Protein AF-A0A146FCX1-F1 (afdb_monomer_lite)

InterPro domains:
  IPR019013 Vacuolar ATPase assembly integral membrane protein Vma21 [MF_03058] (35-108)
  IPR019013 Vacuolar ATPase assembly integral membrane protein Vma21 [PF09446] (38-90)
  IPR019013 Vacuolar ATPase assembly integral membrane protein Vma21 [PTHR31792] (36-107)

Sequence (129 aa):
MATRRSAEKSPSPKEAVAPSGSPKPSDSDVTPAVPTNVIMKLLGFSFAMVVIPIGMYFVTVDFGASPTVGGIVAAIMANVVLVAYIYVAWKDDQAEREADAKYKEKKAHHDFLKAYYYANNKADNTQPE

Structure (mmCIF, N/CA/C/O backbone):
data_AF-A0A146FCX1-F1
#
_entry.id   AF-A0A146FCX1-F1
#
loop_
_atom_site.group_PDB
_atom_site.id
_atom_site.type_symbol
_atom_site.label_atom_id
_atom_site.label_alt_id
_atom_site.label_comp_id
_atom_site.label_asym_id
_atom_site.label_entity_id
_atom_site.label_seq_id
_atom_site.pdbx_PDB_ins_code
_atom_site.Cartn_x
_atom_site.Cartn_y
_atom_site.Cartn_z
_atom_site.occupancy
_atom_site.B_iso_or_equiv
_atom_site.auth_seq_id
_atom_site.auth_comp_id
_atom_site.auth_asym_id
_atom_site.auth_atom_id
_atom_site.pdbx_PDB_model_num
ATOM 1 N N . MET A 1 1 ? 49.258 2.912 44.563 1.00 46.22 1 MET A N 1
ATOM 2 C CA . MET A 1 1 ? 48.770 1.570 44.181 1.00 46.22 1 MET A CA 1
ATOM 3 C C . MET A 1 1 ? 48.697 0.694 45.421 1.00 46.22 1 MET A C 1
ATOM 5 O O . MET A 1 1 ? 49.742 0.456 46.004 1.00 46.22 1 MET A O 1
ATOM 9 N N . ALA A 1 2 ? 47.498 0.266 45.827 1.00 43.72 2 ALA A N 1
ATOM 10 C CA . ALA A 1 2 ? 47.262 -0.918 46.666 1.00 43.72 2 ALA A CA 1
ATOM 11 C C . ALA A 1 2 ? 45.744 -1.124 46.829 1.00 43.72 2 ALA A C 1
ATOM 13 O O . ALA A 1 2 ? 45.081 -0.404 47.571 1.00 43.72 2 ALA A O 1
ATOM 14 N N . THR A 1 3 ? 45.208 -2.101 46.103 1.00 45.72 3 THR A N 1
ATOM 15 C CA . THR A 1 3 ? 43.834 -2.608 46.203 1.00 45.72 3 THR A CA 1
ATOM 16 C C . THR A 1 3 ? 43.653 -3.369 47.520 1.00 45.72 3 THR A C 1
ATOM 18 O O . THR A 1 3 ? 44.512 -4.169 47.886 1.00 45.72 3 THR A O 1
ATOM 21 N N . ARG A 1 4 ? 42.533 -3.163 48.229 1.00 51.81 4 ARG A N 1
ATOM 22 C CA . ARG A 1 4 ? 42.117 -4.007 49.365 1.00 51.81 4 ARG A CA 1
ATOM 23 C C . ARG A 1 4 ? 40.610 -4.258 49.362 1.00 51.81 4 ARG A C 1
ATOM 25 O O . ARG A 1 4 ? 39.847 -3.303 49.501 1.00 51.81 4 ARG A O 1
ATOM 32 N N . ARG A 1 5 ? 40.241 -5.543 49.285 1.00 46.09 5 ARG A N 1
ATOM 33 C CA . ARG A 1 5 ? 39.112 -6.264 49.933 1.00 46.09 5 ARG A CA 1
ATOM 34 C C . ARG A 1 5 ? 38.843 -7.518 49.094 1.00 46.09 5 ARG A C 1
ATOM 36 O O . ARG A 1 5 ? 38.581 -7.392 47.909 1.00 46.09 5 ARG A O 1
ATOM 43 N N . SER A 1 6 ? 39.184 -8.717 49.557 1.00 39.50 6 SER A N 1
ATOM 44 C CA . SER A 1 6 ? 38.583 -9.546 50.623 1.00 39.50 6 SER A CA 1
ATOM 45 C C . SER A 1 6 ? 37.799 -10.688 49.980 1.00 39.50 6 SER A C 1
ATOM 47 O O . SER A 1 6 ? 37.027 -10.480 49.053 1.00 39.50 6 SER A O 1
ATOM 49 N N . ALA A 1 7 ? 38.084 -11.892 50.461 1.00 49.22 7 ALA A N 1
ATOM 50 C CA . ALA A 1 7 ? 37.517 -13.156 50.030 1.00 49.22 7 ALA A CA 1
ATOM 51 C C . ALA A 1 7 ? 36.088 -13.368 50.552 1.00 49.22 7 ALA A C 1
ATOM 53 O O . ALA A 1 7 ? 35.828 -13.046 51.703 1.00 49.22 7 ALA A O 1
ATOM 54 N N . GLU A 1 8 ? 35.239 -14.012 49.746 1.00 44.62 8 GLU A N 1
ATOM 55 C CA . GLU A 1 8 ? 34.141 -14.904 50.167 1.00 44.62 8 GLU A CA 1
ATOM 56 C C . GLU A 1 8 ? 33.724 -15.725 48.931 1.00 44.62 8 GLU A C 1
ATOM 58 O O . GLU A 1 8 ? 33.292 -15.189 47.918 1.00 44.62 8 GLU A O 1
ATOM 63 N N . LYS A 1 9 ? 34.202 -16.967 48.816 1.00 37.12 9 LYS A N 1
ATOM 64 C CA . LYS A 1 9 ? 33.527 -18.206 49.239 1.00 37.12 9 LYS A CA 1
ATOM 65 C C . LYS A 1 9 ? 32.228 -18.477 48.467 1.00 37.12 9 LYS A C 1
ATOM 67 O O . LYS A 1 9 ? 31.134 -18.159 48.908 1.00 37.12 9 LYS A O 1
ATOM 72 N N . SER A 1 10 ? 32.379 -19.157 47.333 1.00 45.50 10 SER A N 1
ATOM 73 C CA . SER A 1 10 ? 31.298 -19.872 46.653 1.00 45.50 10 SER A CA 1
ATOM 74 C C . SER A 1 10 ? 30.806 -21.050 47.502 1.00 45.50 10 SER A C 1
ATOM 76 O O . SER A 1 10 ? 31.622 -21.754 48.106 1.00 45.50 10 SER A O 1
ATOM 78 N N . PRO A 1 11 ? 29.503 -21.347 47.449 1.00 45.25 11 PRO A N 1
ATOM 79 C CA . PRO A 1 11 ? 29.084 -22.738 47.418 1.00 45.25 11 PRO A CA 1
ATOM 80 C C . PRO A 1 11 ? 28.122 -22.998 46.251 1.00 45.25 11 PRO A C 1
ATOM 82 O O . PRO A 1 11 ? 27.081 -22.360 46.117 1.00 45.25 11 PRO A O 1
ATOM 85 N N . SER A 1 12 ? 28.482 -23.976 45.416 1.00 46.84 12 SER A N 1
ATOM 86 C CA . SER A 1 12 ? 27.544 -24.677 44.534 1.00 46.84 12 SER A CA 1
ATOM 87 C C . SER A 1 12 ? 26.484 -25.398 45.366 1.00 46.84 12 SER A C 1
ATOM 89 O O . SER A 1 12 ? 26.855 -26.107 46.302 1.00 46.84 12 SER A O 1
ATOM 91 N N . PRO A 1 13 ? 25.208 -25.362 44.963 1.00 46.88 13 PRO A N 1
ATOM 92 C CA . PRO A 1 13 ? 24.234 -26.352 45.375 1.00 46.88 13 PRO A CA 1
ATOM 93 C C . PRO A 1 13 ? 23.886 -27.234 44.170 1.00 46.88 13 PRO A C 1
ATOM 95 O O . PRO A 1 13 ? 23.053 -26.878 43.337 1.00 46.88 13 PRO A O 1
ATOM 98 N N . LYS A 1 14 ? 24.532 -28.399 44.077 1.00 45.78 14 LYS A N 1
ATOM 99 C CA . LYS A 1 14 ? 23.921 -29.560 43.426 1.00 45.78 14 LYS A CA 1
ATOM 100 C C . LYS A 1 14 ? 23.327 -30.445 44.522 1.00 45.78 14 LYS A C 1
ATOM 102 O O . LYS A 1 14 ? 24.014 -30.771 45.481 1.00 45.78 14 LYS A O 1
ATOM 107 N N . GLU A 1 15 ? 22.061 -30.794 44.313 1.00 45.25 15 GLU A N 1
ATOM 108 C CA . GLU A 1 15 ? 21.338 -31.936 44.886 1.00 45.25 15 GLU A CA 1
ATOM 109 C C . GLU A 1 15 ? 20.943 -31.893 46.371 1.00 45.25 15 GLU A C 1
ATOM 111 O O . GLU A 1 15 ? 21.588 -32.454 47.249 1.00 45.25 15 GLU A O 1
ATOM 116 N N . ALA A 1 16 ? 19.736 -31.369 46.604 1.00 42.72 16 ALA A N 1
ATOM 117 C CA . ALA A 1 16 ? 18.787 -31.974 47.534 1.00 42.72 16 ALA A CA 1
ATOM 118 C C . ALA A 1 16 ? 17.462 -32.183 46.778 1.00 42.72 16 ALA A C 1
ATOM 120 O O . ALA A 1 16 ? 16.742 -31.233 46.479 1.00 42.72 16 ALA A O 1
ATOM 121 N N . VAL A 1 17 ? 17.198 -33.429 46.382 1.00 48.09 17 VAL A N 1
ATOM 122 C CA . VAL A 1 17 ? 15.997 -33.861 45.653 1.00 48.09 17 VAL A CA 1
ATOM 123 C C . VAL A 1 17 ? 14.972 -34.422 46.641 1.00 48.09 17 VAL A C 1
ATOM 125 O O . VAL A 1 17 ? 15.338 -35.262 47.458 1.00 48.09 17 VAL A O 1
ATOM 128 N N . ALA A 1 18 ? 13.708 -34.001 46.471 1.00 45.38 18 ALA A N 1
ATOM 129 C CA . ALA A 1 18 ? 12.437 -34.751 46.595 1.00 45.38 18 ALA A CA 1
ATOM 130 C C . ALA A 1 18 ? 11.360 -34.010 47.423 1.00 45.38 18 ALA A C 1
ATOM 132 O O . ALA A 1 18 ? 11.693 -33.321 48.382 1.00 45.38 18 ALA A O 1
ATOM 133 N N . PRO A 1 19 ? 10.060 -34.284 47.200 1.00 53.03 19 PRO A N 1
ATOM 134 C CA . PRO A 1 19 ? 9.321 -34.309 45.935 1.00 53.03 19 PRO A CA 1
ATOM 135 C C . PRO A 1 19 ? 8.021 -33.463 46.049 1.00 53.03 19 PRO A C 1
ATOM 137 O O . PRO A 1 19 ? 7.726 -32.893 47.092 1.00 53.03 19 PRO A O 1
ATOM 140 N N . SER A 1 20 ? 7.189 -33.486 45.004 1.00 46.19 20 SER A N 1
ATOM 141 C CA . SER A 1 20 ? 5.788 -33.021 44.971 1.00 46.19 20 SER A CA 1
ATOM 142 C C . SER A 1 20 ? 5.549 -31.568 44.563 1.00 46.19 20 SER A C 1
ATOM 144 O O . SER A 1 20 ? 6.006 -30.613 45.180 1.00 46.19 20 SER A O 1
ATOM 146 N N . GLY A 1 21 ? 4.731 -31.448 43.520 1.00 40.78 21 GLY A N 1
ATOM 147 C CA . GLY A 1 21 ? 4.258 -30.197 42.963 1.00 40.78 21 GLY A CA 1
ATOM 148 C C . GLY A 1 21 ? 4.854 -29.933 41.595 1.00 40.78 21 GLY A C 1
ATOM 149 O O . GLY A 1 21 ? 5.480 -28.901 41.401 1.00 40.78 21 GLY A O 1
ATOM 150 N N . SER A 1 22 ? 4.649 -30.837 40.631 1.00 55.12 22 SER A N 1
ATOM 151 C CA . SER A 1 22 ? 4.612 -30.414 39.232 1.00 55.12 22 SER A CA 1
ATOM 152 C C . SER A 1 22 ? 3.695 -29.186 39.168 1.00 55.12 22 SER A C 1
ATOM 154 O O . SER A 1 22 ? 2.499 -29.337 39.447 1.00 55.12 22 SER A O 1
ATOM 156 N N . PRO A 1 23 ? 4.181 -27.972 38.840 1.00 52.53 23 PRO A N 1
ATOM 157 C CA . PRO A 1 23 ? 3.265 -26.981 38.324 1.00 52.53 23 PRO A CA 1
ATOM 158 C C . PRO A 1 23 ? 2.713 -27.644 37.067 1.00 52.53 23 PRO A C 1
ATOM 160 O O . PRO A 1 23 ? 3.481 -28.155 36.246 1.00 52.53 23 PRO A O 1
ATOM 163 N N . LYS A 1 24 ? 1.383 -27.735 36.976 1.00 56.16 24 LYS A N 1
ATOM 164 C CA . LYS A 1 24 ? 0.681 -28.085 35.738 1.00 56.16 24 LYS A CA 1
ATOM 165 C C . LYS A 1 24 ? 1.438 -27.477 34.552 1.00 56.16 24 LYS A C 1
ATOM 167 O O . LYS A 1 24 ? 1.928 -26.357 34.720 1.00 56.16 24 LYS A O 1
ATOM 172 N N . PRO A 1 25 ? 1.508 -28.147 33.386 1.00 54.91 25 PRO A N 1
ATOM 173 C CA . PRO A 1 25 ? 1.923 -27.460 32.174 1.00 54.91 25 PRO A CA 1
ATOM 174 C C . PRO A 1 25 ? 1.041 -26.218 32.088 1.00 54.91 25 PRO A C 1
ATOM 176 O O . PRO A 1 25 ? -0.174 -26.313 31.938 1.00 54.91 25 PRO A O 1
ATOM 179 N N . SER A 1 26 ? 1.631 -25.062 32.376 1.00 60.41 26 SER A N 1
ATOM 180 C CA . SER A 1 26 ? 0.994 -23.786 32.160 1.00 60.41 26 SER A CA 1
ATOM 181 C C . SER A 1 26 ? 0.842 -23.750 30.660 1.00 60.41 26 SER A C 1
ATOM 183 O O . SER A 1 26 ? 1.855 -23.639 29.960 1.00 60.41 26 SER A O 1
ATOM 185 N N . ASP A 1 27 ? -0.387 -23.984 30.198 1.00 61.22 27 ASP A N 1
ATOM 186 C CA . ASP A 1 27 ? -0.760 -23.826 28.806 1.00 61.22 27 ASP A CA 1
ATOM 187 C C . ASP A 1 27 ? -0.130 -22.521 28.354 1.00 61.22 27 ASP A C 1
ATOM 189 O O . ASP A 1 27 ? -0.437 -21.434 28.851 1.00 61.22 27 ASP A O 1
ATOM 193 N N . SER A 1 28 ? 0.881 -22.672 27.505 1.00 58.69 28 SER A N 1
ATOM 194 C CA . SER A 1 28 ? 1.531 -21.563 26.843 1.00 58.69 28 SER A CA 1
ATOM 195 C C . SER A 1 28 ? 0.516 -21.123 25.813 1.00 58.69 28 SER A C 1
ATOM 197 O O . SER A 1 28 ? 0.569 -21.544 24.660 1.00 58.69 28 SER A O 1
ATOM 199 N N . ASP A 1 29 ? -0.489 -20.386 26.277 1.00 63.03 29 ASP A N 1
ATOM 200 C CA . ASP A 1 29 ? -1.492 -19.790 25.424 1.00 63.03 29 ASP A CA 1
ATOM 201 C C . ASP A 1 29 ? -0.790 -18.698 24.617 1.00 63.03 29 ASP A C 1
ATOM 203 O O . ASP A 1 29 ? -0.682 -17.537 25.006 1.00 63.03 29 ASP A O 1
ATOM 207 N N . VAL A 1 30 ? -0.199 -19.143 23.511 1.00 64.25 30 VAL A N 1
ATOM 208 C CA . VAL A 1 30 ? 0.464 -18.336 22.491 1.00 64.25 30 VAL A CA 1
ATOM 209 C C . VAL A 1 30 ? -0.547 -17.831 21.470 1.00 64.25 30 VAL A C 1
ATOM 211 O O . VAL A 1 30 ? -0.165 -17.506 20.341 1.00 64.25 30 VAL A O 1
ATOM 214 N N . THR A 1 31 ? -1.836 -17.770 21.835 1.00 66.94 31 THR A N 1
ATOM 215 C CA . THR A 1 31 ? -2.828 -17.082 21.015 1.00 66.94 31 THR A CA 1
ATOM 216 C C . THR A 1 31 ? -2.266 -15.700 20.683 1.00 66.94 31 THR A C 1
ATOM 218 O O . THR A 1 31 ? -1.858 -14.978 21.598 1.00 66.94 31 THR A O 1
ATOM 221 N N . PRO A 1 32 ? -2.146 -15.342 19.389 1.00 65.06 32 PRO A N 1
ATOM 222 C CA . PRO A 1 32 ? -1.434 -14.139 18.996 1.00 65.06 32 PRO A CA 1
ATOM 223 C C . PRO A 1 32 ? -2.019 -12.922 19.713 1.00 65.06 32 PRO A C 1
ATOM 225 O O . PRO A 1 32 ? -3.152 -12.527 19.457 1.00 65.06 32 PRO A O 1
ATOM 228 N N . ALA A 1 33 ? -1.229 -12.306 20.596 1.00 72.88 33 ALA A N 1
ATOM 229 C CA . ALA A 1 33 ? -1.610 -11.073 21.290 1.00 72.88 33 ALA A CA 1
ATOM 230 C C . ALA A 1 33 ? -1.824 -9.897 20.314 1.00 72.88 33 ALA A C 1
ATOM 232 O O . ALA A 1 33 ? -2.365 -8.857 20.681 1.00 72.88 33 ALA A O 1
ATOM 233 N N . VAL A 1 34 ? -1.390 -10.066 19.062 1.00 75.12 34 VAL A N 1
ATOM 234 C CA . VAL A 1 34 ? -1.539 -9.107 17.971 1.00 75.12 34 VAL A CA 1
ATOM 235 C C . VAL A 1 34 ? -2.749 -9.497 17.111 1.00 75.12 34 VAL A C 1
ATOM 237 O O . VAL A 1 34 ? -2.794 -10.629 16.623 1.00 75.12 34 VAL A O 1
ATOM 240 N N . PRO A 1 35 ? -3.713 -8.588 16.873 1.00 83.38 35 PRO A N 1
ATOM 241 C CA . PRO A 1 35 ? -4.906 -8.889 16.085 1.00 83.38 35 PRO A CA 1
ATOM 242 C C . PRO A 1 35 ? -4.568 -9.425 14.685 1.00 83.38 35 PRO A C 1
ATOM 244 O O . PRO A 1 35 ? -3.769 -8.832 13.958 1.00 83.38 35 PRO A O 1
ATOM 247 N N . THR A 1 36 ? -5.227 -10.506 14.252 1.00 84.75 36 THR A N 1
ATOM 248 C CA . THR A 1 36 ? -4.967 -11.162 12.951 1.00 84.75 36 THR A CA 1
ATOM 249 C C . THR A 1 36 ? -5.119 -10.218 11.752 1.00 84.75 36 THR A C 1
ATOM 251 O O . THR A 1 36 ? -4.396 -10.347 10.766 1.00 84.75 36 THR A O 1
ATOM 254 N N . ASN A 1 37 ? -6.004 -9.220 11.845 1.00 86.25 37 ASN A N 1
ATOM 255 C CA . ASN A 1 37 ? -6.167 -8.186 10.817 1.00 86.25 37 ASN A CA 1
ATOM 256 C C . ASN A 1 37 ? -4.868 -7.389 10.591 1.00 86.25 37 ASN A C 1
ATOM 258 O O . ASN A 1 37 ? -4.480 -7.118 9.455 1.00 86.25 37 ASN A O 1
ATOM 262 N N . VAL A 1 38 ? -4.153 -7.066 11.672 1.00 88.25 38 VAL A N 1
ATOM 263 C CA . VAL A 1 38 ? -2.864 -6.368 11.602 1.00 88.25 38 VAL A CA 1
ATOM 264 C C . VAL A 1 38 ? -1.822 -7.262 10.936 1.00 88.25 38 VAL A C 1
ATOM 266 O O . VAL A 1 38 ? -1.111 -6.811 10.043 1.00 88.25 38 VAL A O 1
ATOM 269 N N . ILE A 1 39 ? -1.778 -8.546 11.301 1.00 89.38 39 ILE A N 1
ATOM 270 C CA . ILE A 1 39 ? -0.835 -9.516 10.722 1.00 89.38 39 ILE A CA 1
ATOM 271 C C . ILE A 1 39 ? -1.007 -9.604 9.199 1.00 89.38 39 ILE A C 1
ATOM 273 O O . ILE A 1 39 ? -0.022 -9.524 8.466 1.00 89.38 39 ILE A O 1
ATOM 277 N N . MET A 1 40 ? -2.246 -9.698 8.709 1.00 90.50 40 MET A N 1
ATOM 278 C CA . MET A 1 40 ? -2.523 -9.762 7.268 1.00 90.50 40 MET A CA 1
ATOM 279 C C . MET A 1 40 ? -2.109 -8.481 6.532 1.00 90.50 40 MET A C 1
ATOM 281 O O . MET A 1 40 ? -1.591 -8.556 5.418 1.00 90.50 40 MET A O 1
ATOM 285 N N . LYS A 1 41 ? -2.278 -7.308 7.153 1.00 89.00 41 LYS A N 1
ATOM 286 C CA . LYS A 1 41 ? -1.837 -6.024 6.583 1.00 89.00 41 LYS A CA 1
ATOM 287 C C . LYS A 1 41 ? -0.322 -5.911 6.516 1.00 89.00 41 LYS A C 1
ATOM 289 O O . LYS A 1 41 ? 0.201 -5.497 5.485 1.00 89.00 41 LYS A O 1
ATOM 294 N N . LEU A 1 42 ? 0.376 -6.305 7.581 1.00 90.44 42 LEU A N 1
ATOM 295 C CA . LEU A 1 42 ? 1.837 -6.310 7.603 1.00 90.44 42 LEU A CA 1
ATOM 296 C C . LEU A 1 42 ? 2.386 -7.252 6.529 1.00 90.44 42 LEU A C 1
ATOM 298 O O . LEU A 1 42 ? 3.223 -6.838 5.732 1.00 90.44 42 LEU A O 1
ATOM 302 N N . LEU A 1 43 ? 1.847 -8.471 6.440 1.00 92.50 43 LEU A N 1
ATOM 303 C CA . LEU A 1 43 ? 2.233 -9.446 5.420 1.00 92.50 43 LEU A CA 1
ATOM 304 C C . LEU A 1 43 ? 1.984 -8.913 4.000 1.00 92.50 43 LEU A C 1
ATOM 306 O O . LEU A 1 43 ? 2.877 -8.960 3.152 1.00 92.50 43 LEU A O 1
ATOM 310 N N . GLY A 1 44 ? 0.786 -8.378 3.747 1.00 92.94 44 GLY A N 1
ATOM 311 C CA . GLY A 1 44 ? 0.418 -7.822 2.446 1.00 92.94 44 GLY A CA 1
ATOM 312 C C . GLY A 1 44 ? 1.301 -6.641 2.048 1.00 92.94 44 GLY A C 1
ATOM 313 O O . GLY A 1 44 ? 1.734 -6.556 0.901 1.00 92.94 44 GLY A O 1
ATOM 314 N N . PHE A 1 45 ? 1.633 -5.765 2.997 1.00 92.31 45 PHE A N 1
ATOM 315 C CA . PHE A 1 45 ? 2.495 -4.621 2.734 1.00 92.31 45 PHE A CA 1
ATOM 316 C C . PHE A 1 45 ? 3.949 -5.027 2.482 1.00 92.31 45 PHE A C 1
ATOM 318 O O . PHE A 1 45 ? 4.567 -4.530 1.541 1.00 92.31 45 PHE A O 1
ATOM 325 N N . SER A 1 46 ? 4.482 -5.975 3.258 1.00 93.25 46 SER A N 1
ATOM 326 C CA . SER A 1 46 ? 5.816 -6.537 3.020 1.00 93.25 46 SER A CA 1
ATOM 327 C C . SER A 1 46 ? 5.921 -7.164 1.633 1.00 93.25 46 SER A C 1
ATOM 329 O O . SER A 1 46 ? 6.895 -6.925 0.920 1.00 93.25 46 SER A O 1
ATOM 331 N N . PHE A 1 47 ? 4.899 -7.912 1.216 1.00 95.81 47 PHE A N 1
ATOM 332 C CA . PHE A 1 47 ? 4.853 -8.478 -0.126 1.00 95.81 47 PHE A CA 1
ATOM 333 C C . PHE A 1 47 ? 4.770 -7.388 -1.200 1.00 95.81 47 PHE A C 1
ATOM 335 O O . PHE A 1 47 ? 5.535 -7.414 -2.162 1.00 95.81 47 PHE A O 1
ATOM 342 N N . ALA A 1 48 ? 3.899 -6.393 -1.019 1.00 94.88 48 ALA A N 1
ATOM 343 C CA . ALA A 1 48 ? 3.728 -5.289 -1.960 1.00 94.88 48 ALA A CA 1
ATOM 344 C C . ALA A 1 48 ? 5.026 -4.493 -2.177 1.00 94.88 48 ALA A C 1
ATOM 346 O O . ALA A 1 48 ? 5.361 -4.177 -3.318 1.00 94.88 48 ALA A O 1
ATOM 347 N N . MET A 1 49 ? 5.780 -4.223 -1.107 1.00 94.31 49 MET A N 1
ATOM 348 C CA . MET A 1 49 ? 7.057 -3.497 -1.152 1.00 94.31 49 MET A CA 1
ATOM 349 C C . MET A 1 49 ? 8.115 -4.196 -2.012 1.00 94.31 49 MET A C 1
ATOM 351 O O . MET A 1 49 ? 8.931 -3.533 -2.646 1.00 94.31 49 MET A O 1
ATOM 355 N N . VAL A 1 50 ? 8.090 -5.529 -2.062 1.00 94.56 50 VAL A N 1
ATOM 356 C CA . VAL A 1 50 ? 9.015 -6.321 -2.880 1.00 94.56 50 VAL A CA 1
ATOM 357 C C . VAL A 1 50 ? 8.459 -6.491 -4.290 1.00 94.56 50 VAL A C 1
ATOM 359 O O . VAL A 1 50 ? 9.135 -6.196 -5.270 1.00 94.56 50 VAL A O 1
ATOM 362 N N . VAL A 1 51 ? 7.212 -6.938 -4.414 1.00 96.75 51 VAL A N 1
ATOM 363 C CA . VAL A 1 51 ? 6.663 -7.388 -5.696 1.00 96.75 51 VAL A CA 1
ATOM 364 C C . VAL A 1 51 ? 6.300 -6.242 -6.622 1.00 96.75 51 VAL A C 1
ATOM 366 O O . VAL A 1 51 ? 6.524 -6.363 -7.821 1.00 96.75 51 VAL A O 1
ATOM 369 N N . ILE A 1 52 ? 5.779 -5.124 -6.115 1.00 96.38 52 ILE A N 1
ATOM 370 C CA . ILE A 1 52 ? 5.336 -4.031 -6.988 1.00 96.38 52 ILE A CA 1
ATOM 371 C C . ILE A 1 52 ? 6.534 -3.315 -7.639 1.00 96.38 52 ILE A C 1
ATOM 373 O O . ILE A 1 52 ? 6.554 -3.232 -8.867 1.00 96.38 52 ILE A O 1
ATOM 377 N N . PRO A 1 53 ? 7.563 -2.841 -6.905 1.00 95.69 53 PRO A N 1
ATOM 378 C CA . PRO A 1 53 ? 8.695 -2.154 -7.528 1.00 95.69 53 PRO A CA 1
ATOM 379 C C . PRO A 1 53 ? 9.535 -3.085 -8.411 1.00 95.69 53 PRO A C 1
ATOM 381 O O . PRO A 1 53 ? 9.902 -2.710 -9.523 1.00 95.69 53 PRO A O 1
ATOM 384 N N . ILE A 1 54 ? 9.800 -4.315 -7.951 1.00 95.62 54 ILE A N 1
ATOM 385 C CA . ILE A 1 54 ? 10.588 -5.298 -8.715 1.00 95.62 54 ILE A CA 1
ATOM 386 C C . ILE A 1 54 ? 9.796 -5.800 -9.924 1.00 95.62 54 ILE A C 1
ATOM 388 O O . ILE A 1 54 ? 10.335 -5.888 -11.025 1.00 95.62 54 ILE A O 1
ATOM 392 N N . GLY A 1 55 ? 8.508 -6.089 -9.748 1.00 95.31 55 GLY A N 1
ATOM 393 C CA . GLY A 1 55 ? 7.628 -6.482 -10.842 1.00 95.31 55 GLY A CA 1
ATOM 394 C C . GLY A 1 55 ? 7.564 -5.396 -11.908 1.00 95.31 55 GLY A C 1
ATOM 395 O O . GLY A 1 55 ? 7.758 -5.686 -13.087 1.00 95.31 55 GLY A O 1
ATOM 396 N N . MET A 1 56 ? 7.399 -4.134 -11.503 1.00 95.62 56 MET A N 1
ATOM 397 C CA . MET A 1 56 ? 7.339 -3.035 -12.461 1.00 95.62 56 MET A CA 1
ATOM 398 C C . MET A 1 56 ? 8.672 -2.802 -13.179 1.00 95.62 56 MET A C 1
ATOM 400 O O . MET A 1 56 ? 8.662 -2.445 -14.357 1.00 95.62 56 MET A O 1
ATOM 404 N N . TYR A 1 57 ? 9.809 -3.047 -12.522 1.00 95.56 57 TYR A N 1
ATOM 405 C CA . TYR A 1 57 ? 11.114 -3.033 -13.186 1.00 95.56 57 TYR A CA 1
ATOM 406 C C . TYR A 1 57 ? 11.149 -4.019 -14.360 1.00 95.56 57 TYR A C 1
ATOM 408 O O . TYR A 1 57 ? 11.425 -3.615 -15.490 1.00 95.56 57 TYR A O 1
ATOM 416 N N . PHE A 1 58 ? 10.830 -5.293 -14.110 1.00 94.88 58 PHE A N 1
ATOM 417 C CA . PHE A 1 58 ? 10.906 -6.324 -15.147 1.00 94.88 58 PHE A CA 1
ATOM 418 C C . PHE A 1 58 ? 9.886 -6.105 -16.253 1.00 94.88 58 PHE A C 1
ATOM 420 O O . PHE A 1 58 ? 10.249 -6.209 -17.418 1.00 94.88 58 PHE A O 1
ATOM 427 N N . VAL A 1 59 ? 8.658 -5.718 -15.902 1.00 95.56 59 VAL A N 1
ATOM 428 C CA . VAL A 1 59 ? 7.636 -5.335 -16.884 1.00 95.56 59 VAL A CA 1
ATOM 429 C C . VAL A 1 59 ? 8.162 -4.213 -17.783 1.00 95.56 59 VAL A C 1
ATOM 431 O O . VAL A 1 59 ? 8.088 -4.309 -19.001 1.00 95.56 59 VAL A O 1
ATOM 434 N N . THR A 1 60 ? 8.758 -3.169 -17.204 1.00 95.06 60 THR A N 1
ATOM 435 C CA . THR A 1 60 ? 9.288 -2.029 -17.970 1.00 95.06 60 THR A CA 1
ATOM 436 C C . THR A 1 60 ? 10.432 -2.436 -18.904 1.00 95.06 60 THR A C 1
ATOM 438 O O . THR A 1 60 ? 10.480 -1.977 -20.045 1.00 95.06 60 THR A O 1
ATOM 441 N N . VAL A 1 61 ? 11.341 -3.305 -18.451 1.00 93.81 61 VAL A N 1
ATOM 442 C CA . VAL A 1 61 ? 12.456 -3.806 -19.275 1.00 93.81 61 VAL A CA 1
ATOM 443 C C . VAL A 1 61 ? 11.968 -4.737 -20.390 1.00 93.81 61 VAL A C 1
ATOM 445 O O . VAL A 1 61 ? 12.475 -4.650 -21.506 1.00 93.81 61 VAL A O 1
ATOM 448 N N . ASP A 1 62 ? 10.965 -5.577 -20.126 1.00 93.25 62 ASP A N 1
ATOM 449 C CA . ASP A 1 62 ? 10.365 -6.478 -21.122 1.00 93.25 62 ASP A CA 1
ATOM 450 C C . ASP A 1 62 ? 9.683 -5.701 -22.263 1.00 93.25 62 ASP A C 1
ATOM 452 O O . ASP A 1 62 ? 9.750 -6.088 -23.427 1.00 93.25 62 ASP A O 1
ATOM 456 N N . PHE A 1 63 ? 9.150 -4.510 -21.964 1.00 92.62 63 PHE A N 1
ATOM 457 C CA . PHE A 1 63 ? 8.663 -3.559 -22.971 1.00 92.62 63 PHE A CA 1
ATOM 458 C C . PHE A 1 63 ? 9.776 -2.837 -23.762 1.00 92.62 63 PHE A C 1
ATOM 460 O O . PHE A 1 63 ? 9.494 -1.906 -24.519 1.00 92.62 63 PHE A O 1
ATOM 467 N N . GLY A 1 64 ? 11.038 -3.251 -23.620 1.00 91.56 64 GLY A N 1
ATOM 468 C CA . GLY A 1 64 ? 12.172 -2.736 -24.390 1.00 91.56 64 GLY A CA 1
ATOM 469 C C . GLY A 1 64 ? 12.800 -1.462 -23.825 1.00 91.56 64 GLY A C 1
ATOM 470 O O . GLY A 1 64 ? 13.638 -0.845 -24.487 1.00 91.56 64 GLY A O 1
ATOM 471 N N . ALA A 1 65 ? 12.425 -1.046 -22.612 1.00 92.19 65 ALA A N 1
ATOM 472 C CA . ALA A 1 65 ? 13.081 0.072 -21.946 1.00 92.19 65 ALA A CA 1
ATOM 473 C C . ALA A 1 65 ? 14.457 -0.337 -21.397 1.00 92.19 65 ALA A C 1
ATOM 475 O O . ALA A 1 65 ? 14.699 -1.488 -21.032 1.00 92.19 65 ALA A O 1
ATOM 476 N N . SER A 1 66 ? 15.373 0.628 -21.285 1.00 95.50 66 SER A N 1
ATOM 477 C CA . SER A 1 66 ? 16.681 0.362 -20.687 1.00 95.50 66 SER A CA 1
ATOM 478 C C . SER A 1 66 ? 16.559 0.054 -19.183 1.00 95.50 66 SER A C 1
ATOM 480 O O . SER A 1 66 ? 15.648 0.562 -18.519 1.00 95.50 66 SER A O 1
ATOM 482 N N . PRO A 1 67 ? 17.509 -0.701 -18.598 1.00 94.44 67 PRO A N 1
ATOM 483 C CA . PRO A 1 67 ? 17.531 -0.981 -17.159 1.00 94.44 67 PRO A CA 1
ATOM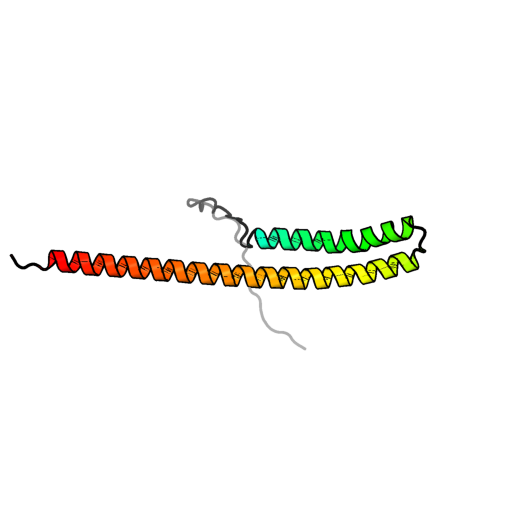 484 C C . PRO A 1 67 ? 17.464 0.278 -16.287 1.00 94.44 67 PRO A C 1
ATOM 486 O O . PRO A 1 67 ? 16.833 0.280 -15.234 1.00 94.44 67 PRO A O 1
ATOM 489 N N . THR A 1 68 ? 18.067 1.382 -16.736 1.00 95.94 68 THR A N 1
ATOM 490 C CA . THR A 1 68 ? 18.006 2.670 -16.032 1.00 95.94 68 THR A CA 1
ATOM 491 C C . THR A 1 68 ? 16.580 3.215 -15.971 1.00 95.94 68 THR A C 1
ATOM 493 O O . THR A 1 68 ? 16.145 3.655 -14.909 1.00 95.94 68 THR A O 1
ATOM 496 N N . VAL A 1 69 ? 15.831 3.151 -17.077 1.00 96.19 69 VAL A N 1
ATOM 497 C CA . VAL A 1 69 ? 14.422 3.575 -17.110 1.00 96.19 69 VAL A CA 1
ATOM 498 C C . VAL A 1 69 ? 13.572 2.656 -16.235 1.00 96.19 69 VAL A C 1
ATOM 500 O O . VAL A 1 69 ? 12.781 3.153 -15.437 1.00 96.19 69 VAL A O 1
ATOM 503 N N . GLY A 1 70 ? 13.794 1.339 -16.300 1.00 95.75 70 GLY A N 1
ATOM 504 C CA . GLY A 1 70 ? 13.143 0.379 -15.403 1.00 95.75 70 GLY A CA 1
ATOM 505 C C . GLY A 1 70 ? 13.392 0.694 -13.925 1.00 95.75 70 GLY A C 1
ATOM 506 O O . GLY A 1 70 ? 12.465 0.653 -13.118 1.00 95.75 70 GLY A O 1
ATOM 507 N N . GLY A 1 71 ? 14.622 1.072 -13.566 1.00 95.44 71 GLY A N 1
ATOM 508 C CA . GLY A 1 71 ? 14.976 1.480 -12.205 1.00 95.44 71 GLY A CA 1
ATOM 509 C C . GLY A 1 71 ? 14.264 2.759 -11.754 1.00 95.44 71 GLY A C 1
ATOM 510 O O . GLY A 1 71 ? 13.759 2.820 -10.633 1.00 95.44 71 GLY A O 1
ATOM 511 N N . ILE A 1 72 ? 14.157 3.763 -12.632 1.00 96.69 72 ILE A N 1
ATOM 512 C CA . ILE A 1 72 ? 13.409 5.003 -12.353 1.00 96.69 72 ILE A CA 1
ATOM 513 C C . ILE A 1 72 ? 11.923 4.697 -12.135 1.00 96.69 72 ILE A C 1
ATOM 515 O O . ILE A 1 72 ? 11.326 5.184 -11.173 1.00 96.69 72 ILE A O 1
ATOM 519 N N . VAL A 1 73 ? 11.329 3.859 -12.987 1.00 96.56 73 VAL A N 1
ATOM 520 C CA . VAL A 1 73 ? 9.928 3.441 -12.845 1.00 96.56 73 VAL A CA 1
ATOM 521 C C . VAL A 1 73 ? 9.714 2.685 -11.532 1.00 96.56 73 VAL A C 1
ATOM 523 O O . VAL A 1 73 ? 8.750 2.967 -10.821 1.00 96.56 73 VAL A O 1
ATOM 526 N N . ALA A 1 74 ? 10.629 1.791 -11.154 1.00 96.50 74 ALA A N 1
ATOM 527 C CA . ALA A 1 74 ? 10.568 1.089 -9.874 1.00 96.50 74 ALA A CA 1
ATOM 528 C C . ALA A 1 74 ? 10.627 2.051 -8.675 1.00 96.50 74 ALA A C 1
ATOM 530 O O . ALA A 1 74 ? 9.843 1.907 -7.736 1.00 96.50 74 ALA A O 1
ATOM 531 N N . ALA A 1 75 ? 11.498 3.065 -8.716 1.00 96.81 75 ALA A N 1
ATOM 532 C CA . ALA A 1 75 ? 11.587 4.079 -7.663 1.00 96.81 75 ALA A CA 1
ATOM 533 C C . ALA A 1 75 ? 10.295 4.904 -7.537 1.00 96.81 75 ALA A C 1
ATOM 535 O O . ALA A 1 75 ? 9.836 5.181 -6.428 1.00 96.81 75 ALA A O 1
ATOM 536 N N . ILE A 1 76 ? 9.665 5.253 -8.663 1.00 97.06 76 ILE A N 1
ATOM 537 C CA . ILE A 1 76 ? 8.353 5.913 -8.658 1.00 97.06 76 ILE A CA 1
ATOM 538 C C . ILE A 1 76 ? 7.300 4.986 -8.039 1.00 97.06 76 ILE A C 1
ATOM 540 O O . ILE A 1 76 ? 6.559 5.414 -7.153 1.00 97.06 76 ILE A O 1
ATOM 544 N N . MET A 1 77 ? 7.266 3.711 -8.436 1.00 97.00 77 MET A N 1
ATOM 545 C CA . MET A 1 77 ? 6.318 2.740 -7.883 1.00 97.00 77 MET A CA 1
ATOM 546 C C . MET A 1 77 ? 6.507 2.507 -6.383 1.00 97.00 77 MET A C 1
ATOM 548 O O . MET A 1 77 ? 5.518 2.354 -5.672 1.00 97.00 77 MET A O 1
ATOM 552 N N . ALA A 1 78 ? 7.736 2.547 -5.867 1.00 95.75 78 ALA A N 1
ATOM 553 C CA . ALA A 1 78 ? 7.979 2.464 -4.427 1.00 95.75 78 ALA A CA 1
ATOM 554 C C . ALA A 1 78 ? 7.295 3.615 -3.660 1.00 95.75 78 ALA A C 1
ATOM 556 O O . ALA A 1 78 ? 6.671 3.387 -2.622 1.00 95.75 78 ALA A O 1
ATOM 557 N N . ASN A 1 79 ? 7.325 4.838 -4.202 1.00 96.69 79 ASN A N 1
ATOM 558 C CA . ASN A 1 79 ? 6.596 5.971 -3.624 1.00 96.69 79 ASN A CA 1
ATOM 559 C C . ASN A 1 79 ? 5.074 5.807 -3.751 1.00 96.69 79 ASN A C 1
ATOM 561 O O . ASN A 1 79 ? 4.338 6.180 -2.839 1.00 96.69 79 ASN A O 1
ATOM 565 N N . VAL A 1 80 ? 4.585 5.206 -4.841 1.00 95.75 80 VAL A N 1
ATOM 566 C CA . VAL A 1 80 ? 3.158 4.866 -4.984 1.00 95.75 80 VAL A CA 1
ATOM 567 C C . VAL A 1 80 ? 2.721 3.873 -3.901 1.00 95.75 80 VAL A C 1
ATOM 569 O O . VAL A 1 80 ? 1.669 4.068 -3.293 1.00 95.75 80 VAL A O 1
ATOM 572 N N . VAL A 1 81 ? 3.539 2.859 -3.595 1.00 95.25 81 VAL A N 1
ATOM 573 C CA . VAL A 1 81 ? 3.277 1.912 -2.495 1.00 95.25 81 VAL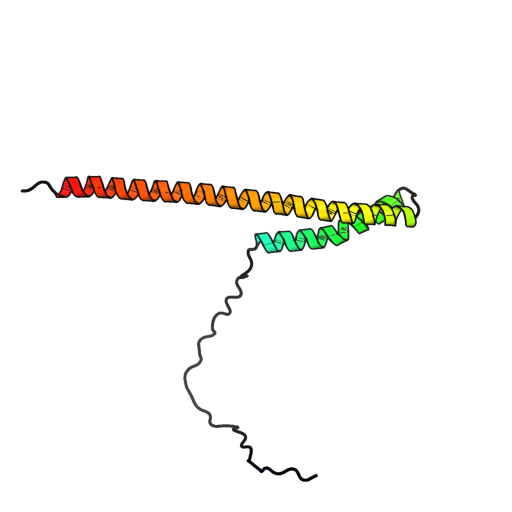 A CA 1
ATOM 574 C C . VAL A 1 81 ? 3.196 2.636 -1.148 1.00 95.25 81 VAL A C 1
ATOM 576 O O . VAL A 1 81 ? 2.312 2.335 -0.347 1.00 95.25 81 VAL A O 1
ATOM 579 N N . LEU A 1 82 ? 4.051 3.635 -0.912 1.00 93.75 82 LEU A N 1
ATOM 5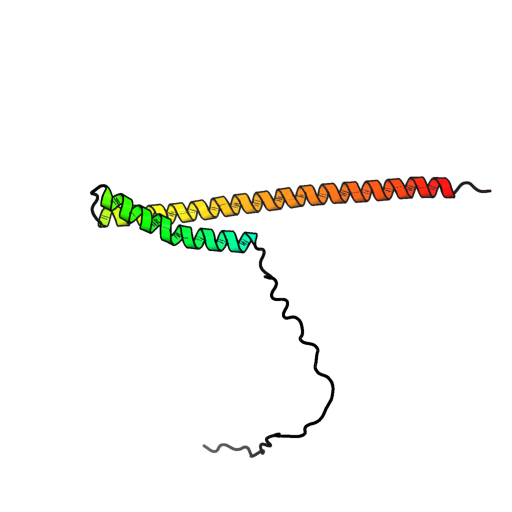80 C CA . LEU A 1 82 ? 3.979 4.464 0.294 1.00 93.75 82 LEU A CA 1
ATOM 581 C C . LEU A 1 82 ? 2.663 5.255 0.376 1.00 93.75 82 LEU A C 1
ATOM 583 O O . LEU A 1 82 ? 2.025 5.284 1.426 1.00 93.75 82 LEU A O 1
ATOM 587 N N . VAL A 1 83 ? 2.215 5.870 -0.719 1.00 96.12 83 VAL A N 1
ATOM 588 C CA . VAL A 1 83 ? 0.922 6.579 -0.736 1.00 96.12 83 VAL A CA 1
ATOM 589 C C . VAL A 1 83 ? -0.236 5.604 -0.502 1.00 96.12 83 VAL A C 1
ATOM 591 O O . VAL A 1 83 ? -1.148 5.902 0.272 1.00 96.12 83 VAL A O 1
ATOM 594 N N . ALA A 1 84 ? -0.184 4.415 -1.106 1.00 94.62 84 ALA A N 1
ATOM 595 C CA . ALA A 1 84 ? -1.176 3.366 -0.888 1.00 94.62 84 ALA A CA 1
ATOM 596 C C . ALA A 1 84 ? -1.225 2.911 0.582 1.00 94.62 84 ALA A C 1
ATOM 598 O O . ALA A 1 84 ? -2.316 2.707 1.113 1.00 94.62 84 ALA A O 1
ATOM 599 N N . TYR A 1 85 ? -0.076 2.821 1.264 1.00 93.56 85 TYR A N 1
ATOM 600 C CA . TYR A 1 85 ? -0.017 2.545 2.704 1.00 93.56 85 TYR A CA 1
ATOM 601 C C . TYR A 1 85 ? -0.799 3.574 3.517 1.00 93.56 85 TYR A C 1
ATOM 603 O O . TYR A 1 85 ? -1.646 3.209 4.330 1.00 93.56 85 TYR A O 1
ATOM 611 N N . ILE A 1 86 ? -0.540 4.861 3.270 1.00 93.94 86 ILE A N 1
ATOM 612 C CA . ILE A 1 86 ? -1.203 5.965 3.974 1.00 93.94 86 ILE A CA 1
ATOM 613 C C . ILE A 1 86 ? -2.712 5.911 3.729 1.00 93.94 86 ILE A C 1
ATOM 615 O O . ILE A 1 86 ? -3.499 6.065 4.662 1.00 93.94 86 ILE A O 1
ATOM 619 N N . TYR A 1 87 ? -3.123 5.647 2.488 1.00 94.69 87 TYR A N 1
ATOM 620 C CA . TYR A 1 87 ? -4.534 5.511 2.140 1.00 94.69 87 TYR A CA 1
ATOM 621 C C . TYR A 1 87 ? -5.211 4.350 2.883 1.00 94.69 87 TYR A C 1
ATOM 623 O O . TYR A 1 87 ? -6.297 4.523 3.439 1.00 94.69 87 TYR A O 1
ATOM 631 N N . VAL A 1 88 ? -4.574 3.175 2.919 1.00 92.06 88 VAL A N 1
ATOM 632 C CA . VAL A 1 88 ? -5.091 2.008 3.648 1.00 92.06 88 VAL A CA 1
ATOM 633 C C . VAL A 1 88 ? -5.176 2.300 5.143 1.00 92.06 88 VAL A C 1
ATOM 635 O O . VAL A 1 88 ? -6.206 2.011 5.744 1.00 92.06 88 VAL A O 1
ATOM 638 N N . ALA A 1 89 ? -4.148 2.922 5.725 1.00 91.62 89 ALA A N 1
ATOM 639 C CA . ALA A 1 89 ? -4.143 3.312 7.133 1.00 91.62 89 ALA A CA 1
ATOM 640 C C . ALA A 1 89 ? -5.280 4.293 7.459 1.00 91.62 89 ALA A C 1
ATOM 642 O O . ALA A 1 89 ? -5.956 4.142 8.471 1.00 91.62 89 ALA A O 1
ATOM 643 N N . TRP A 1 90 ? -5.552 5.256 6.576 1.00 94.12 90 TRP A N 1
ATOM 644 C CA . TRP A 1 90 ? -6.660 6.192 6.757 1.00 94.12 90 TRP A CA 1
ATOM 645 C C . TRP A 1 90 ? -8.029 5.513 6.670 1.00 94.12 90 TRP A C 1
ATOM 647 O O . TRP A 1 90 ? -8.920 5.811 7.466 1.00 94.12 90 TRP A O 1
ATOM 657 N N . LYS A 1 91 ? -8.208 4.581 5.728 1.00 92.56 91 LYS A N 1
ATOM 658 C CA . LYS A 1 91 ? -9.443 3.790 5.650 1.00 92.56 91 LYS A CA 1
ATOM 659 C C . LYS A 1 91 ? -9.653 2.911 6.873 1.00 92.56 91 LYS A C 1
ATOM 661 O O . LYS A 1 91 ? -10.792 2.739 7.299 1.00 92.56 91 LYS A O 1
ATOM 666 N N . ASP A 1 92 ? -8.577 2.367 7.416 1.00 88.75 92 ASP A N 1
ATOM 667 C CA . ASP A 1 92 ? -8.635 1.556 8.621 1.00 88.75 92 ASP A CA 1
ATOM 668 C C . ASP A 1 92 ? -9.050 2.386 9.842 1.00 88.75 92 ASP A C 1
ATOM 670 O O . ASP A 1 92 ? -9.974 2.003 10.557 1.00 88.75 92 ASP A O 1
ATOM 674 N N . ASP A 1 93 ? -8.463 3.578 9.996 1.00 86.38 93 ASP A N 1
ATOM 675 C CA . ASP A 1 93 ? -8.814 4.531 11.058 1.00 86.38 93 ASP A CA 1
ATOM 676 C C . ASP A 1 93 ? -10.284 4.982 10.965 1.00 86.38 93 ASP A C 1
ATOM 678 O O . ASP A 1 93 ? -10.965 5.138 11.978 1.00 86.38 93 ASP A O 1
ATOM 682 N N . GLN A 1 94 ? -10.828 5.147 9.752 1.00 89.81 94 GLN A N 1
ATOM 683 C CA . GLN A 1 94 ? -12.259 5.429 9.575 1.00 89.81 94 GLN A CA 1
ATOM 684 C C . GLN A 1 94 ? -13.148 4.254 9.987 1.00 89.81 94 GLN A C 1
ATOM 686 O O . GLN A 1 94 ? -14.148 4.456 10.678 1.00 89.81 94 GLN A O 1
ATOM 691 N N . ALA A 1 95 ? -12.797 3.034 9.573 1.00 86.62 95 ALA A N 1
ATOM 692 C CA . ALA A 1 95 ? -13.591 1.846 9.869 1.00 86.62 95 ALA A CA 1
ATOM 693 C C . ALA A 1 95 ? -13.682 1.580 11.382 1.00 86.62 95 ALA A C 1
ATOM 695 O O . ALA A 1 95 ? -14.752 1.222 11.879 1.00 86.62 95 ALA A O 1
ATOM 696 N N . GLU A 1 96 ? -12.591 1.804 12.119 1.00 84.12 96 GLU A N 1
ATOM 697 C CA . GLU A 1 96 ? -12.563 1.666 13.579 1.00 84.12 96 GLU A CA 1
ATOM 698 C C . GLU A 1 96 ? -13.465 2.708 14.263 1.00 84.12 96 GLU A C 1
ATOM 700 O O . GLU A 1 96 ? -14.295 2.358 15.105 1.00 84.12 96 GLU A O 1
ATOM 705 N N . ARG A 1 97 ? -13.421 3.971 13.816 1.00 84.56 97 ARG A N 1
ATOM 706 C CA . ARG A 1 97 ? -14.304 5.036 14.331 1.00 84.56 97 ARG A CA 1
ATOM 707 C C . ARG A 1 97 ? -15.786 4.739 14.105 1.00 84.56 97 ARG A C 1
ATOM 709 O O . ARG A 1 97 ? -16.610 5.005 14.983 1.00 84.56 97 ARG A O 1
ATOM 716 N N . GLU A 1 98 ? -16.145 4.198 12.942 1.00 86.94 98 GLU A N 1
ATOM 717 C CA . GLU A 1 98 ? -17.528 3.810 12.649 1.00 86.94 98 GLU A CA 1
ATOM 718 C C . GLU A 1 98 ? -17.990 2.614 13.489 1.00 86.94 98 GLU A C 1
ATOM 720 O O . GLU A 1 98 ? -19.142 2.577 13.938 1.00 86.94 98 GLU A O 1
ATOM 725 N N . ALA A 1 99 ? -17.111 1.632 13.705 1.00 84.75 99 ALA A N 1
ATOM 726 C CA . ALA A 1 99 ? -17.399 0.480 14.552 1.00 84.75 99 ALA A CA 1
ATOM 727 C C . ALA A 1 99 ? -17.635 0.909 16.009 1.00 84.75 99 ALA A C 1
ATOM 729 O O . ALA A 1 99 ? -18.628 0.496 16.619 1.00 84.75 99 ALA A O 1
ATOM 730 N N . ASP A 1 100 ? -16.798 1.807 16.526 1.00 86.00 100 ASP A N 1
ATOM 731 C CA . ASP A 1 100 ? -16.919 2.357 17.876 1.00 86.00 100 ASP A CA 1
ATOM 732 C C . ASP A 1 100 ? -18.191 3.185 18.066 1.00 86.00 100 ASP A C 1
ATOM 734 O O . ASP A 1 100 ? -18.859 3.078 19.101 1.00 86.00 100 ASP A O 1
ATOM 738 N N . ALA A 1 101 ? -18.563 3.995 17.070 1.00 89.38 101 ALA A N 1
ATOM 739 C CA . ALA A 1 101 ? -19.805 4.762 17.099 1.00 89.38 101 ALA A CA 1
ATOM 740 C C . ALA A 1 101 ? -21.029 3.833 17.186 1.00 89.38 101 ALA A C 1
ATOM 742 O O . ALA A 1 101 ? -21.877 4.001 18.068 1.00 89.38 101 ALA A O 1
ATOM 743 N N . LYS A 1 102 ? -21.073 2.791 16.345 1.00 90.44 102 LYS A N 1
ATOM 744 C CA . LYS A 1 102 ? -22.152 1.787 16.348 1.00 90.44 102 LYS A CA 1
ATOM 745 C C . LYS A 1 102 ? -22.195 0.989 17.651 1.00 90.44 102 LYS A C 1
ATOM 747 O O . LYS A 1 102 ? -23.278 0.655 18.134 1.00 90.44 102 LYS A O 1
ATOM 752 N N . TYR A 1 103 ? -21.041 0.668 18.236 1.00 88.38 103 TYR A N 1
ATOM 753 C CA . TYR A 1 103 ? -20.980 -0.040 19.515 1.00 88.38 103 TYR A CA 1
ATOM 754 C C . TYR A 1 103 ? -21.534 0.816 20.663 1.00 88.38 103 TYR A C 1
ATOM 756 O O . TYR A 1 103 ? -22.334 0.333 21.469 1.00 88.38 103 TYR A O 1
ATOM 764 N N . LYS A 1 104 ? -21.168 2.105 20.710 1.00 91.00 104 LYS A N 1
ATOM 765 C CA . LYS A 1 104 ? -21.681 3.057 21.708 1.00 91.00 104 LYS A CA 1
ATOM 766 C C . LYS A 1 104 ? -23.194 3.247 21.598 1.00 91.00 104 LYS A C 1
ATO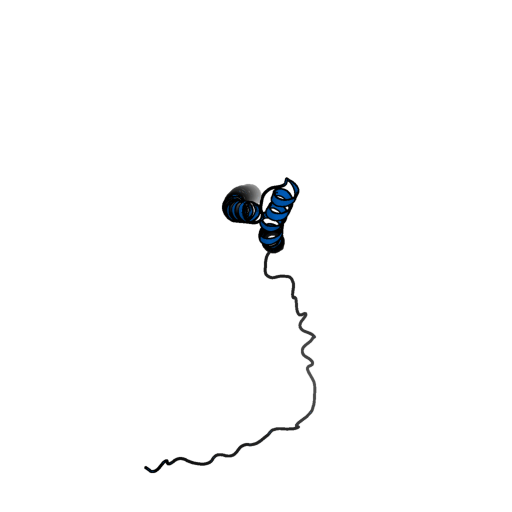M 768 O O . LYS A 1 104 ? -23.869 3.231 22.625 1.00 91.00 104 LYS A O 1
ATOM 773 N N . GLU A 1 105 ? -23.727 3.354 20.382 1.00 91.50 105 GLU A N 1
ATOM 774 C CA . GLU A 1 105 ? -25.170 3.474 20.141 1.00 91.50 105 GLU A CA 1
ATOM 775 C C . GLU A 1 105 ? -25.939 2.237 20.633 1.00 91.50 105 GLU A C 1
ATOM 777 O O . GLU A 1 105 ? -26.896 2.359 21.400 1.00 91.50 105 GLU A O 1
ATOM 782 N N . LYS A 1 106 ? -25.472 1.029 20.282 1.00 92.12 106 LYS A N 1
ATOM 783 C CA . LYS A 1 106 ? -26.090 -0.228 20.740 1.00 92.12 106 LYS A CA 1
ATOM 784 C C . LYS A 1 106 ? -26.062 -0.369 22.259 1.00 92.12 106 LYS A C 1
ATOM 786 O O . LYS A 1 106 ? -27.049 -0.812 22.846 1.00 92.12 106 LYS A O 1
ATOM 791 N N . LYS A 1 107 ? -24.953 0.017 22.896 1.00 93.00 107 LYS A N 1
ATOM 792 C CA . LYS A 1 107 ? -24.828 -0.006 24.357 1.00 93.00 107 LYS A CA 1
ATOM 793 C C . LYS A 1 107 ? -25.808 0.970 25.013 1.00 93.00 107 LYS A C 1
ATOM 795 O O . LYS A 1 107 ? -26.521 0.570 25.926 1.00 93.00 107 LYS A O 1
ATOM 800 N N . ALA A 1 108 ? -25.904 2.202 24.509 1.00 91.81 108 ALA A N 1
ATOM 801 C CA . ALA A 1 108 ? -26.845 3.198 25.020 1.00 91.81 108 ALA A CA 1
ATOM 802 C C . ALA A 1 108 ? -28.308 2.741 24.878 1.00 91.81 108 ALA A C 1
ATOM 804 O O . ALA A 1 108 ? -29.090 2.874 25.819 1.00 91.81 108 ALA A O 1
ATOM 805 N N . HIS A 1 109 ? -28.669 2.142 23.739 1.00 91.94 109 HIS A N 1
ATOM 806 C CA . HIS A 1 109 ? -30.007 1.590 23.524 1.00 91.94 109 HIS A CA 1
ATOM 807 C C . HIS A 1 109 ? -30.317 0.421 24.473 1.00 91.94 109 HIS A C 1
ATOM 809 O O . HIS A 1 109 ? -31.402 0.353 25.049 1.00 91.94 109 HIS A O 1
ATOM 815 N N . HIS A 1 110 ? -29.360 -0.487 24.678 1.00 91.44 110 HIS A N 1
ATOM 816 C CA . HIS A 1 110 ? -29.507 -1.591 25.627 1.00 91.44 110 HIS A CA 1
ATOM 817 C C . HIS A 1 110 ? -29.668 -1.092 27.072 1.00 91.44 110 HIS A C 1
ATOM 819 O O . HIS A 1 110 ? -30.540 -1.572 27.798 1.00 91.44 110 HIS A O 1
ATOM 825 N N . ASP A 1 111 ? -28.869 -0.106 27.483 1.00 93.50 111 ASP A N 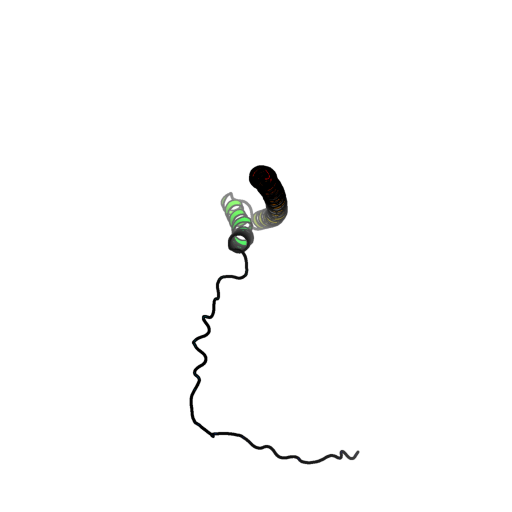1
ATOM 826 C CA . ASP A 1 111 ? -28.951 0.484 28.822 1.00 93.50 111 ASP A CA 1
ATOM 827 C C . ASP A 1 111 ? -30.296 1.200 29.038 1.00 93.50 111 ASP A C 1
ATOM 829 O O . ASP A 1 111 ? -30.910 1.053 30.098 1.00 93.50 111 ASP A O 1
ATOM 833 N N . PHE A 1 112 ? -30.810 1.888 28.011 1.00 91.38 112 PHE A N 1
ATOM 834 C CA . PHE A 1 112 ? -32.145 2.489 28.028 1.00 91.38 112 PHE A CA 1
ATOM 835 C C . PHE A 1 112 ? -33.259 1.441 28.175 1.00 91.38 112 PHE A C 1
ATOM 837 O O . PHE A 1 112 ? -34.112 1.573 29.052 1.00 91.38 112 PHE A O 1
ATOM 844 N N . LEU A 1 113 ? -33.238 0.374 27.367 1.00 92.56 113 LEU A N 1
ATOM 845 C CA . LEU A 1 113 ? -34.221 -0.716 27.447 1.00 92.56 113 LEU A CA 1
ATOM 846 C C . LEU A 1 113 ? -34.224 -1.376 28.825 1.00 92.56 113 LEU A C 1
ATOM 848 O O . LEU A 1 113 ? -35.284 -1.655 29.388 1.00 92.56 113 LEU A O 1
ATOM 852 N N . LYS A 1 114 ? -33.032 -1.598 29.384 1.00 92.38 114 LYS A N 1
ATOM 853 C CA . LYS A 1 114 ? -32.869 -2.164 30.718 1.00 92.38 114 LYS A CA 1
ATOM 854 C C . LYS A 1 114 ? -33.504 -1.250 31.770 1.00 92.38 114 LYS A C 1
ATOM 856 O O . LYS A 1 114 ? -34.297 -1.727 32.578 1.00 92.38 114 LYS A O 1
ATOM 861 N N . ALA A 1 115 ? -33.224 0.053 31.729 1.00 92.00 115 ALA A N 1
ATOM 862 C CA . ALA A 1 115 ? -33.827 1.029 32.638 1.00 92.00 115 ALA A CA 1
ATOM 863 C C . ALA A 1 115 ? -35.360 1.094 32.507 1.00 92.00 115 ALA A C 1
ATOM 865 O O . ALA A 1 115 ? -36.054 1.090 33.524 1.00 92.00 115 ALA A O 1
ATOM 866 N N . TYR A 1 116 ? -35.886 1.086 31.277 1.00 86.00 116 TYR A N 1
ATOM 867 C CA . TYR A 1 116 ? -37.327 1.069 31.010 1.00 86.00 116 TYR A CA 1
ATOM 868 C C . TYR A 1 116 ? -38.005 -0.177 31.599 1.00 86.00 116 TYR A C 1
ATOM 870 O O . TYR A 1 116 ? -39.008 -0.068 32.305 1.00 86.00 116 TYR A O 1
ATOM 878 N N . TYR A 1 117 ? -37.423 -1.359 31.377 1.00 86.56 117 TYR A N 1
ATOM 879 C CA . TYR A 1 117 ? -37.944 -2.615 31.914 1.00 86.56 117 TYR A CA 1
ATOM 880 C C . TYR A 1 117 ? -37.977 -2.618 33.449 1.00 86.56 117 TYR A C 1
ATOM 882 O O . TYR A 1 117 ? -38.988 -2.984 34.047 1.00 86.56 117 TYR A O 1
ATOM 890 N N . TYR A 1 118 ? -36.901 -2.164 34.104 1.00 85.00 118 TYR A N 1
ATOM 891 C CA . TYR A 1 118 ? -36.872 -2.080 35.566 1.00 85.00 118 TYR A CA 1
ATOM 892 C C . TYR A 1 118 ? -37.866 -1.063 36.119 1.00 85.00 118 TYR A C 1
ATOM 894 O O . TYR A 1 118 ? -38.486 -1.342 37.139 1.00 85.00 118 TYR A O 1
ATOM 902 N N . ALA A 1 119 ? -38.032 0.093 35.475 1.00 86.62 119 ALA A N 1
ATOM 903 C CA . ALA A 1 119 ? -38.984 1.104 35.923 1.00 86.62 119 ALA A CA 1
ATOM 904 C C . ALA A 1 119 ? -40.427 0.574 35.897 1.00 86.62 119 ALA A C 1
ATOM 906 O O . ALA A 1 119 ? -41.136 0.701 36.895 1.00 86.62 119 ALA A O 1
ATOM 907 N N . ASN A 1 120 ? -40.830 -0.092 34.810 1.00 83.25 120 ASN A N 1
ATOM 908 C CA . ASN A 1 120 ? -42.174 -0.665 34.700 1.00 83.25 120 ASN A CA 1
ATOM 909 C C . ASN A 1 120 ? -42.392 -1.853 35.644 1.00 83.25 120 ASN A C 1
ATOM 911 O O . ASN A 1 120 ? -43.419 -1.915 36.312 1.00 83.25 120 ASN A O 1
ATOM 915 N N . ASN A 1 121 ? -41.425 -2.766 35.759 1.00 79.81 121 ASN A N 1
ATOM 916 C CA . ASN A 1 121 ? -41.569 -3.929 36.642 1.00 79.81 121 ASN A CA 1
ATOM 917 C C . ASN A 1 121 ? -41.547 -3.535 38.136 1.00 79.81 121 ASN A C 1
ATOM 919 O O . ASN A 1 121 ? -42.140 -4.195 38.986 1.00 79.81 121 ASN A O 1
ATOM 923 N N . LYS A 1 122 ? -40.878 -2.427 38.481 1.00 71.06 122 LYS A N 1
ATOM 924 C CA . LYS A 1 122 ? -40.891 -1.875 39.842 1.00 71.06 122 LYS A CA 1
ATOM 925 C C . LYS A 1 122 ? -42.208 -1.163 40.167 1.00 71.06 122 LYS A C 1
ATOM 927 O O . LYS A 1 122 ? -42.612 -1.200 41.319 1.00 71.06 122 LYS A O 1
ATOM 932 N N . ALA A 1 123 ? -42.863 -0.545 39.182 1.00 62.03 123 ALA A N 1
ATOM 933 C CA . ALA A 1 123 ? -44.168 0.093 39.366 1.00 62.03 123 ALA A CA 1
ATOM 934 C C . ALA A 1 123 ? -45.289 -0.934 39.624 1.00 62.03 123 ALA A C 1
ATOM 936 O O . ALA A 1 123 ? -46.143 -0.696 40.475 1.00 62.03 123 ALA A O 1
ATOM 937 N N . ASP A 1 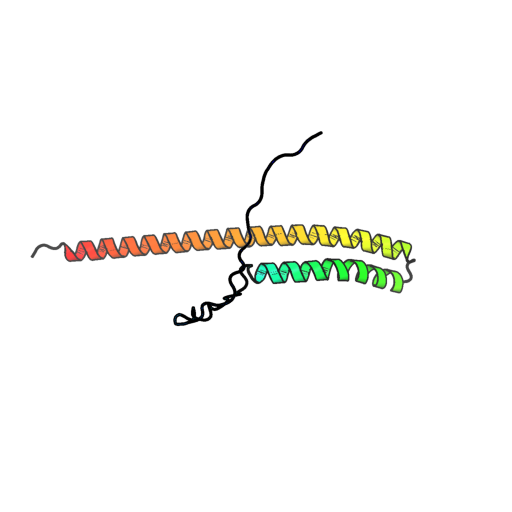124 ? -45.240 -2.089 38.954 1.00 59.50 124 ASP A N 1
ATOM 938 C CA . ASP A 1 124 ? -46.186 -3.202 39.138 1.00 59.50 124 ASP A CA 1
ATOM 939 C C . ASP A 1 124 ? -46.133 -3.776 40.572 1.00 59.50 124 ASP A C 1
ATOM 941 O O . ASP A 1 124 ? -47.133 -3.831 41.282 1.00 59.50 124 ASP A O 1
ATOM 945 N N . ASN A 1 125 ? -44.927 -4.032 41.090 1.00 59.38 125 ASN A N 1
ATOM 946 C CA . ASN A 1 125 ? -44.712 -4.581 42.439 1.00 59.38 125 ASN A CA 1
ATOM 947 C C . ASN A 1 125 ? -44.883 -3.568 43.597 1.00 59.38 125 ASN A C 1
ATOM 949 O O . ASN A 1 125 ? -44.468 -3.847 44.721 1.00 59.38 125 ASN A O 1
ATOM 953 N N . THR A 1 126 ? -45.438 -2.376 43.342 1.00 57.97 126 THR A N 1
ATOM 954 C CA . THR A 1 126 ? -45.672 -1.338 44.372 1.00 57.97 126 THR A CA 1
ATOM 955 C C . THR A 1 126 ? -47.145 -1.034 44.635 1.00 57.97 126 THR A C 1
ATOM 957 O O . THR A 1 126 ? -47.439 -0.104 45.386 1.00 57.97 126 THR A O 1
ATOM 960 N N . GLN A 1 127 ? -48.076 -1.811 44.073 1.00 51.91 127 GLN A N 1
ATOM 961 C CA . GLN A 1 127 ? -49.464 -1.789 44.542 1.00 51.91 127 GLN A CA 1
ATOM 962 C C . GLN A 1 127 ? -49.505 -2.312 45.993 1.00 51.91 127 GLN A C 1
ATOM 964 O O . GLN A 1 127 ? -49.086 -3.447 46.225 1.00 51.91 127 GLN A O 1
ATOM 969 N N . PRO A 1 128 ? -49.933 -1.503 46.981 1.00 56.34 128 PRO A N 1
ATOM 970 C CA . PRO A 1 128 ? -50.124 -1.989 48.342 1.00 56.34 128 PRO A CA 1
ATOM 971 C C . PRO A 1 128 ? -51.312 -2.962 48.369 1.00 56.34 128 PRO A C 1
ATOM 973 O O . PRO A 1 128 ? -52.379 -2.618 47.858 1.00 56.34 128 PRO A O 1
ATOM 976 N N . GLU A 1 129 ? -51.111 -4.152 48.945 1.00 54.78 129 GLU A N 1
ATOM 977 C CA . GLU A 1 129 ? -52.216 -5.017 49.398 1.00 54.78 129 GLU A CA 1
ATOM 978 C C . GLU A 1 129 ? -52.992 -4.385 50.560 1.00 54.78 129 GLU A C 1
ATOM 980 O O . GLU A 1 129 ? -52.355 -3.699 51.399 1.00 54.78 129 GLU A O 1
#

Organism: Aspergillus kawachii (NCBI:txid1069201)

Radius of gyration: 33.18 Å; chains: 1; bounding box: 101×41×75 Å

Foldseek 3Di:
DDDDDDDDDDDDDDDDDDDDDDPPPPPPPPPPPDDVVVVVVVVVLVCCLPCQLVVQLVVCVVVVDDSVVSNVRSVVRNVVSVVVNVVVVVVVVVVVVVVVVVVVVVVVVVVVVVVVVCVVVVVVVPDDD

pLDDT: mean 79.38, std 19.21, range [37.12, 97.06]

Secondary structure (DSSP, 8-state):
--------------------------------SS-HHHHHHHHHHHHHHHHHHHHHHHHHHHTT--HHHHHHHHHHHHHHHHHHHHHHHHHHHHHHHHHHHHHHHHHHHHHHHHHHHHHHHHHHTT---